Protein AF-A0AAE8QTD8-F1 (afdb_monomer_lite)

Sequence (156 aa):
IFQGQTVPQIVKTLLGEHQVNLEDKLTGSYRVWDYCVQYQESSLDFISRLMELEGIAYYFSHETDKHTLVLTDAATQHQPFSGYEVIPYHQTPSGGSTDEEGISQWALEDSVTPGIYSLDDYDFRKPNAWLFQAQQNPASPKPGSIDVYDWPGRFV

Foldseek 3Di:
DDAQAFLVVLLCVLCVVVVAAEAEPEDDDTDTHRDDDDDPDDNVVRSVVSCVLRQKDWDWDDDPVHIYIYIYNDPVPDDDDPPVPDFDEDDDPPPDDDPDGHHDDDDDDDDADAQKEKEAEADPVCRPDGRIDMDGDPPHPDHPPGYHYDPPPPDD

pLDDT: mean 91.58, std 8.27, range [58.28, 98.5]

Radius of gyration: 21.53 Å; chains: 1; bounding box: 49×36×65 Å

Organism: NCBI:txid2529382

Secondary structure (DSSP, 8-state):
-B-SEEHHHHHHHHHHHTT-EEEE---S--PEES-B---SS-HHHHHHHHHHHTT-EEEEEEETTEEEEEEES-GGG--PPTT-SS--B---GGG---SS-SB-----------SEEEE----TTSTT----EEEE-TT-SSTTSSEEEES-----

Structure (mmCIF, N/CA/C/O backbone):
data_AF-A0AAE8QTD8-F1
#
_entry.id   AF-A0AAE8QTD8-F1
#
loop_
_atom_site.group_PDB
_atom_site.id
_atom_site.type_symbol
_atom_site.label_atom_id
_atom_site.label_alt_id
_atom_site.label_comp_id
_atom_site.label_asym_id
_atom_site.label_entity_id
_atom_site.label_seq_id
_atom_site.pdbx_PDB_ins_code
_atom_site.Cartn_x
_atom_site.Cartn_y
_atom_site.Cartn_z
_atom_site.occupancy
_atom_site.B_iso_or_equiv
_atom_site.auth_seq_id
_atom_site.auth_comp_id
_atom_site.auth_asym_id
_atom_site.auth_atom_id
_atom_site.pdbx_PDB_model_num
ATOM 1 N N . ILE A 1 1 ? 0.396 -15.684 -15.296 1.00 94.69 1 ILE A N 1
ATOM 2 C CA . ILE A 1 1 ? 1.283 -14.663 -15.914 1.00 94.69 1 ILE A CA 1
ATOM 3 C C . ILE A 1 1 ? 0.378 -13.594 -16.503 1.00 94.69 1 ILE A C 1
ATOM 5 O O . ILE A 1 1 ? -0.603 -13.961 -17.137 1.00 94.69 1 ILE A O 1
ATOM 9 N N . PHE A 1 2 ? 0.696 -12.321 -16.283 1.00 97.81 2 PHE A N 1
ATOM 10 C CA . PHE A 1 2 ? -0.038 -11.153 -16.768 1.00 97.81 2 PHE A CA 1
ATOM 11 C C . PHE A 1 2 ? 0.869 -10.329 -17.689 1.00 97.81 2 PHE A C 1
ATOM 13 O O . PHE A 1 2 ? 2.066 -10.201 -17.432 1.00 97.81 2 PHE A O 1
ATOM 20 N N . GLN A 1 3 ? 0.313 -9.799 -18.777 1.00 97.69 3 GLN A N 1
ATOM 21 C CA . GLN A 1 3 ? 1.046 -9.024 -19.782 1.00 97.69 3 GLN A CA 1
ATOM 22 C C . GLN A 1 3 ? 0.179 -7.876 -20.283 1.00 97.69 3 GLN A C 1
ATOM 24 O O . GLN A 1 3 ? -1.029 -8.062 -20.451 1.00 97.69 3 GLN A O 1
ATOM 29 N N . GLY A 1 4 ? 0.791 -6.719 -20.538 1.00 97.69 4 GLY A N 1
ATOM 30 C CA . GLY A 1 4 ? 0.108 -5.549 -21.092 1.00 97.69 4 GLY A CA 1
ATOM 31 C C . GLY A 1 4 ? -1.016 -5.024 -20.198 1.00 97.69 4 GLY A C 1
ATOM 32 O O . GLY A 1 4 ? -2.018 -4.532 -20.712 1.00 97.69 4 GLY A O 1
ATOM 33 N N . GLN A 1 5 ? -0.876 -5.163 -18.876 1.00 98.12 5 GLN A N 1
ATOM 34 C CA . GLN A 1 5 ? -1.897 -4.778 -17.900 1.00 98.12 5 GLN A CA 1
ATOM 35 C C . GLN A 1 5 ? -1.327 -3.874 -16.811 1.00 98.12 5 GLN A C 1
ATOM 37 O O . GLN A 1 5 ? -0.164 -3.995 -16.433 1.00 98.12 5 GLN A O 1
ATOM 42 N N . THR A 1 6 ? -2.154 -2.979 -16.284 1.00 98.31 6 THR A N 1
ATOM 43 C CA . THR A 1 6 ? -1.837 -2.214 -15.076 1.00 98.31 6 THR A CA 1
ATOM 44 C C . THR A 1 6 ? -2.058 -3.069 -13.828 1.00 98.31 6 THR A C 1
ATOM 46 O O . THR A 1 6 ? -2.841 -4.023 -13.845 1.00 98.31 6 THR A O 1
ATOM 49 N N . VAL A 1 7 ? -1.415 -2.718 -12.712 1.00 98.00 7 VAL A N 1
ATOM 50 C CA . VAL A 1 7 ? -1.651 -3.410 -11.432 1.00 98.00 7 VAL A CA 1
ATOM 51 C C . VAL A 1 7 ? -3.132 -3.411 -11.034 1.00 98.00 7 VAL A C 1
ATOM 53 O O . VAL A 1 7 ? -3.634 -4.495 -10.737 1.00 98.00 7 VAL A O 1
ATOM 56 N N . PRO A 1 8 ? -3.890 -2.297 -11.115 1.00 98.31 8 PRO A N 1
ATOM 57 C CA . PRO A 1 8 ? -5.326 -2.336 -10.843 1.00 98.31 8 PRO A CA 1
ATOM 58 C C . PRO A 1 8 ? -6.104 -3.331 -11.711 1.00 98.31 8 PRO A C 1
ATOM 60 O O . PRO A 1 8 ? -7.042 -3.953 -11.221 1.00 98.31 8 PRO A O 1
ATOM 63 N N . GLN A 1 9 ? -5.735 -3.521 -12.984 1.00 98.44 9 GLN A N 1
ATOM 64 C CA . GLN A 1 9 ? -6.380 -4.521 -13.848 1.00 98.44 9 GLN A CA 1
ATOM 65 C C . GLN A 1 9 ? -6.101 -5.950 -13.366 1.00 98.44 9 GLN A C 1
ATOM 67 O O . GLN A 1 9 ? -7.027 -6.758 -13.278 1.00 98.44 9 GLN A O 1
ATOM 72 N N . ILE A 1 10 ? -4.850 -6.243 -12.999 1.00 98.44 10 ILE A N 1
ATOM 73 C CA . ILE A 1 10 ? -4.439 -7.548 -12.464 1.00 98.44 10 ILE A CA 1
ATOM 74 C C . ILE A 1 10 ? -5.178 -7.842 -11.150 1.00 98.44 10 ILE A C 1
ATOM 76 O O . ILE A 1 10 ? -5.791 -8.899 -11.006 1.00 98.44 10 ILE A O 1
ATOM 80 N N . VAL A 1 11 ? -5.174 -6.883 -10.218 1.0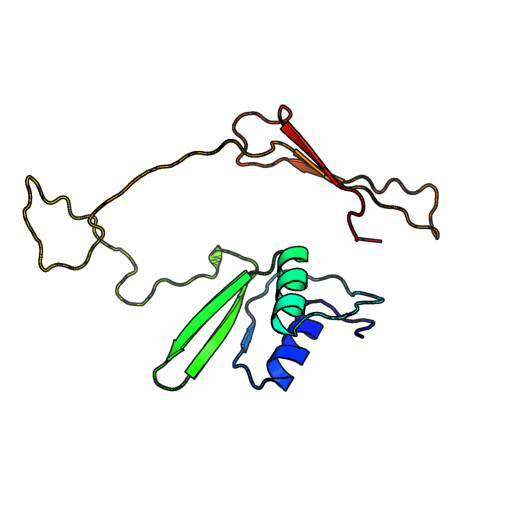0 98.38 11 VAL A N 1
ATOM 81 C CA . VAL A 1 11 ? -5.831 -7.001 -8.907 1.00 98.38 11 VAL A CA 1
ATOM 82 C C . VAL A 1 11 ? -7.334 -7.232 -9.071 1.00 98.38 11 VAL A C 1
ATOM 84 O O . VAL A 1 11 ? -7.872 -8.177 -8.500 1.00 98.38 11 VAL A O 1
ATOM 87 N N . LYS A 1 12 ? -8.012 -6.431 -9.904 1.00 98.31 12 LYS A N 1
ATOM 88 C CA . LYS A 1 12 ? -9.448 -6.591 -10.195 1.00 98.31 12 LYS A CA 1
ATOM 89 C C . LYS A 1 12 ? -9.781 -7.953 -10.790 1.00 98.31 12 LYS A C 1
ATOM 91 O O . LYS A 1 12 ? -10.802 -8.531 -10.432 1.00 98.31 12 LYS A O 1
ATOM 96 N N . THR A 1 13 ? -8.931 -8.457 -11.684 1.00 98.12 13 THR A N 1
ATOM 97 C CA . THR A 1 13 ? -9.121 -9.773 -12.307 1.00 98.12 13 THR A CA 1
ATOM 98 C C . THR A 1 13 ? -9.107 -10.868 -11.245 1.00 98.12 13 THR A C 1
ATOM 100 O O . THR A 1 13 ? -10.074 -11.615 -11.126 1.00 98.12 13 THR A O 1
ATOM 103 N N . LEU A 1 14 ? -8.068 -10.901 -10.407 1.00 98.06 14 LEU A N 1
ATOM 104 C CA . LEU A 1 14 ? -7.919 -11.921 -9.366 1.00 98.06 14 LEU A CA 1
ATOM 105 C C . LEU A 1 14 ? -8.999 -11.825 -8.283 1.00 98.06 14 LEU A C 1
ATOM 107 O O . LEU A 1 14 ? -9.564 -12.838 -7.878 1.00 98.06 14 LEU A O 1
ATOM 111 N N . LEU A 1 15 ? -9.339 -10.615 -7.833 1.00 97.94 15 LEU A N 1
ATOM 112 C CA . LEU A 1 15 ? -10.432 -10.420 -6.877 1.00 97.94 15 LEU A CA 1
ATOM 113 C C . LEU A 1 15 ? -11.783 -10.861 -7.463 1.00 97.94 15 LEU A C 1
ATOM 115 O O . LEU A 1 15 ? -12.578 -11.489 -6.764 1.00 97.94 15 LEU A O 1
ATOM 119 N N . GLY A 1 16 ? -12.019 -10.595 -8.751 1.00 97.81 16 GLY A N 1
ATOM 120 C CA . GLY A 1 16 ? -13.216 -11.031 -9.469 1.00 97.81 16 GLY A CA 1
ATOM 121 C C . GLY A 1 16 ? -13.324 -12.552 -9.607 1.00 97.81 16 GLY A C 1
ATOM 122 O O . GLY A 1 16 ? -14.398 -13.105 -9.379 1.00 97.81 16 GLY A O 1
ATOM 123 N N . GLU A 1 17 ? -12.221 -13.248 -9.902 1.00 97.19 17 GLU A N 1
ATOM 124 C CA . GLU A 1 17 ? -12.166 -14.721 -9.942 1.00 97.19 17 GLU A CA 1
ATOM 125 C C . GLU A 1 17 ? -12.558 -15.352 -8.596 1.00 97.19 17 GLU A C 1
ATOM 127 O O . GLU A 1 17 ? -13.226 -16.389 -8.548 1.00 97.19 17 GLU A O 1
ATOM 132 N N . HIS A 1 18 ? -12.204 -14.683 -7.498 1.00 96.19 18 HIS A N 1
ATOM 133 C CA . HIS A 1 18 ? -12.563 -15.075 -6.137 1.00 96.19 18 HIS A CA 1
ATOM 134 C C . HIS A 1 18 ? -13.905 -14.497 -5.649 1.00 96.19 18 HIS A C 1
ATOM 136 O O . HIS A 1 18 ? -14.256 -14.704 -4.489 1.00 96.19 18 HIS A O 1
ATOM 142 N N . GLN A 1 19 ? -14.671 -13.819 -6.514 1.00 96.75 19 GLN A N 1
ATOM 143 C CA . GLN A 1 19 ? -15.983 -13.227 -6.202 1.00 96.75 19 GLN A CA 1
ATOM 144 C C . GLN A 1 19 ? -15.944 -12.247 -5.015 1.00 96.75 19 GLN A C 1
ATOM 146 O O . GLN A 1 19 ? -16.892 -12.145 -4.235 1.00 96.75 19 GLN A O 1
ATOM 151 N N . VAL A 1 20 ? -14.841 -11.510 -4.872 1.00 97.50 20 VAL A N 1
ATOM 152 C CA . VAL A 1 20 ? -14.702 -10.472 -3.847 1.00 97.50 20 VAL A CA 1
ATOM 153 C C . VAL A 1 20 ? -15.458 -9.221 -4.289 1.00 97.50 20 VAL A C 1
ATOM 155 O O . VAL A 1 20 ? -15.245 -8.714 -5.392 1.00 97.50 20 VAL A O 1
ATOM 158 N N . ASN A 1 21 ? -16.325 -8.690 -3.421 1.00 97.94 21 ASN A N 1
ATOM 159 C CA . ASN A 1 21 ? -16.962 -7.398 -3.671 1.00 97.94 21 ASN A CA 1
ATOM 160 C C . ASN A 1 21 ? -15.904 -6.298 -3.626 1.00 97.94 21 ASN A C 1
ATOM 162 O O . ASN A 1 21 ? -15.169 -6.178 -2.644 1.00 97.94 21 ASN A O 1
ATOM 166 N N . LEU A 1 22 ? -15.862 -5.489 -4.677 1.00 97.88 22 LEU A N 1
ATOM 167 C CA . LEU A 1 22 ? -14.822 -4.496 -4.885 1.00 97.88 22 LEU A CA 1
ATOM 168 C C . LEU A 1 22 ? -15.430 -3.126 -5.165 1.00 97.88 22 LEU A C 1
ATOM 170 O O . LEU A 1 22 ? -16.324 -2.994 -6.001 1.00 97.88 22 LEU A O 1
ATOM 174 N N . GLU A 1 23 ? -14.877 -2.110 -4.520 1.00 97.00 23 GLU A N 1
ATOM 175 C CA . GLU A 1 23 ? -15.053 -0.710 -4.879 1.00 97.00 23 GLU A CA 1
ATOM 176 C C . GLU A 1 23 ? -13.689 -0.131 -5.266 1.00 97.00 23 GLU A C 1
ATOM 178 O O . GLU A 1 23 ? -12.695 -0.310 -4.562 1.00 97.00 23 GLU A O 1
ATOM 183 N N . ASP A 1 24 ? -13.636 0.548 -6.408 1.00 96.19 24 ASP A N 1
ATOM 184 C CA . ASP A 1 24 ? -12.425 1.196 -6.900 1.00 96.19 24 ASP A CA 1
ATOM 185 C C . ASP A 1 24 ? -12.541 2.710 -6.726 1.00 96.19 24 ASP A C 1
ATOM 187 O O . ASP A 1 24 ? -13.380 3.341 -7.373 1.00 96.19 24 ASP A O 1
ATOM 191 N N . LYS A 1 25 ? -11.696 3.279 -5.861 1.00 96.50 25 LYS A N 1
ATOM 192 C CA . LYS A 1 25 ? -11.568 4.727 -5.673 1.00 96.50 25 LYS A CA 1
ATOM 193 C C . LYS A 1 25 ? -10.195 5.262 -6.082 1.00 96.50 25 LYS A C 1
ATOM 195 O O . LYS A 1 25 ? -9.834 6.377 -5.721 1.00 96.50 25 LYS A O 1
ATOM 200 N N . LEU A 1 26 ? -9.422 4.499 -6.847 1.00 96.69 26 LEU A N 1
ATOM 201 C CA . LEU A 1 26 ? -8.120 4.950 -7.320 1.00 96.69 26 LEU A CA 1
ATOM 202 C C . LEU A 1 26 ? -8.268 6.187 -8.222 1.00 96.69 26 LEU A C 1
ATOM 204 O O . LEU A 1 26 ? -9.157 6.257 -9.075 1.00 96.69 26 LEU A O 1
ATOM 208 N N . THR A 1 27 ? -7.394 7.174 -8.030 1.00 95.00 27 THR A N 1
AT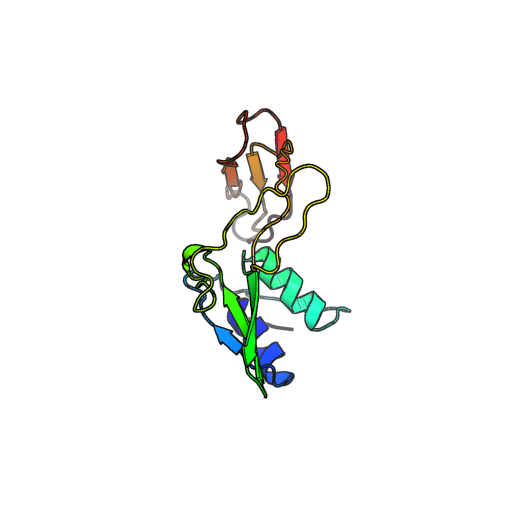OM 209 C CA . THR A 1 27 ? -7.406 8.454 -8.767 1.00 95.00 27 THR A CA 1
ATOM 210 C C . THR A 1 27 ? -6.162 8.685 -9.613 1.00 95.00 27 THR A C 1
ATOM 212 O O . THR A 1 27 ? -6.178 9.510 -10.530 1.00 95.00 27 THR A O 1
ATOM 215 N N . GLY A 1 28 ? -5.089 7.956 -9.328 1.00 92.50 28 GLY A N 1
ATOM 216 C CA . GLY A 1 28 ? -3.837 7.996 -10.052 1.00 92.50 28 GLY A CA 1
ATOM 217 C C . GLY A 1 28 ? -3.900 7.306 -11.412 1.00 92.50 28 GLY A C 1
ATOM 218 O O . GLY A 1 28 ? -4.821 6.564 -11.758 1.00 92.50 28 GLY A O 1
ATOM 219 N N . SER A 1 29 ? -2.863 7.557 -12.206 1.00 95.56 29 SER A N 1
ATOM 220 C CA . SER A 1 29 ? -2.581 6.799 -13.423 1.00 95.56 29 SER A CA 1
ATOM 221 C C . SER A 1 29 ? -1.516 5.754 -13.124 1.00 95.56 29 SER A C 1
ATOM 223 O O . SER A 1 29 ? -0.464 6.087 -12.587 1.00 95.56 29 SER A O 1
ATOM 225 N N . TYR A 1 30 ? -1.774 4.510 -13.516 1.00 96.75 30 TYR A N 1
ATOM 226 C CA . TYR A 1 30 ? -0.878 3.383 -13.268 1.00 96.75 30 TYR A CA 1
ATOM 227 C C . TYR A 1 30 ? -0.205 2.949 -14.555 1.00 96.75 30 TYR A C 1
ATOM 229 O O . TYR A 1 30 ? -0.840 2.878 -15.613 1.00 96.75 30 TYR A O 1
ATOM 237 N N . ARG A 1 31 ? 1.083 2.626 -14.462 1.00 95.19 31 ARG A N 1
ATOM 238 C CA . ARG A 1 31 ? 1.837 2.122 -15.607 1.00 95.19 31 ARG A CA 1
ATOM 239 C C . ARG A 1 31 ? 1.319 0.757 -16.052 1.00 95.19 31 ARG A C 1
ATOM 241 O O . ARG A 1 31 ? 0.815 -0.042 -15.260 1.00 95.19 31 ARG A O 1
ATOM 248 N N . VAL A 1 32 ? 1.484 0.486 -17.340 1.00 97.06 32 VAL A N 1
ATOM 249 C CA . VAL A 1 32 ? 1.243 -0.834 -17.917 1.00 97.06 32 VAL A CA 1
ATOM 250 C C . VAL A 1 32 ? 2.498 -1.677 -17.730 1.00 97.06 32 VAL A C 1
ATOM 252 O O . VAL A 1 32 ? 3.595 -1.240 -18.062 1.00 97.06 32 VAL A O 1
ATOM 255 N N . TRP A 1 33 ? 2.326 -2.886 -17.210 1.00 96.12 33 TRP A N 1
ATOM 256 C CA . TRP A 1 33 ? 3.395 -3.858 -17.056 1.00 96.12 33 TRP A CA 1
ATOM 257 C C . TRP A 1 33 ? 3.464 -4.759 -18.288 1.00 96.12 33 TRP A C 1
ATOM 259 O O . TRP A 1 33 ? 2.524 -5.505 -18.577 1.00 96.12 33 TRP A O 1
ATOM 269 N N . ASP A 1 34 ? 4.599 -4.730 -18.988 1.00 95.00 34 ASP A N 1
ATOM 270 C CA . ASP A 1 34 ? 4.858 -5.608 -20.137 1.00 95.00 34 ASP A CA 1
ATOM 271 C C . ASP A 1 34 ? 4.832 -7.089 -19.731 1.00 95.00 34 ASP A C 1
ATOM 273 O O . ASP A 1 34 ? 4.325 -7.945 -20.463 1.00 95.00 34 ASP A O 1
ATOM 277 N N . TYR A 1 35 ? 5.355 -7.393 -18.539 1.00 95.94 35 TYR A N 1
ATOM 278 C CA . TYR A 1 35 ? 5.447 -8.749 -18.015 1.00 95.94 35 TYR A CA 1
ATOM 279 C C . TYR A 1 35 ? 5.377 -8.766 -16.484 1.00 95.94 35 TYR A C 1
ATOM 281 O O . TYR A 1 35 ? 6.237 -8.206 -15.808 1.00 95.94 35 TYR A O 1
ATOM 289 N N . CYS A 1 36 ? 4.366 -9.433 -15.925 1.00 97.25 36 CYS A N 1
ATOM 290 C CA . CYS A 1 36 ? 4.184 -9.588 -14.485 1.00 97.25 36 CYS A CA 1
ATOM 291 C C . CYS A 1 36 ? 3.817 -11.039 -14.139 1.00 97.25 36 CYS A C 1
ATOM 293 O O . CYS A 1 36 ? 2.907 -11.640 -14.717 1.00 97.25 36 CYS A O 1
ATOM 295 N N . VAL A 1 37 ? 4.549 -11.639 -13.203 1.00 97.56 37 VAL A N 1
ATOM 296 C CA . VAL A 1 37 ? 4.431 -13.065 -12.873 1.00 97.56 37 VAL A CA 1
ATOM 297 C C . VAL A 1 37 ? 3.971 -13.222 -11.433 1.00 97.56 37 VAL A C 1
ATOM 299 O O . VAL A 1 37 ? 4.596 -12.666 -10.538 1.00 97.56 37 VAL A O 1
ATOM 302 N N . GLN A 1 38 ? 2.926 -14.024 -11.230 1.00 97.81 38 GLN A N 1
ATOM 303 C CA . GLN A 1 38 ? 2.625 -14.667 -9.955 1.00 97.81 38 GLN A CA 1
ATOM 304 C C . GLN A 1 38 ? 3.374 -16.002 -9.925 1.00 97.81 38 GLN A C 1
ATOM 306 O O . GLN A 1 38 ? 3.123 -16.855 -10.784 1.00 97.81 38 GLN A O 1
ATOM 311 N N . TYR A 1 39 ? 4.315 -16.180 -8.998 1.00 97.75 39 TYR A N 1
ATOM 312 C CA . TYR A 1 39 ? 5.162 -17.375 -8.955 1.00 97.75 39 TYR A CA 1
ATOM 313 C C . TYR A 1 39 ? 5.336 -17.898 -7.532 1.00 97.75 39 TYR A C 1
ATOM 315 O O . TYR A 1 39 ? 5.946 -17.234 -6.704 1.00 97.75 39 TYR A O 1
ATOM 323 N N . GLN A 1 40 ? 4.847 -19.118 -7.281 1.00 97.69 40 GLN A N 1
ATOM 324 C CA . GLN A 1 40 ? 4.941 -19.800 -5.979 1.00 97.69 40 GLN A CA 1
ATOM 325 C C . GLN A 1 40 ? 4.483 -18.944 -4.783 1.00 97.69 40 GLN A C 1
ATOM 327 O O . GLN A 1 40 ? 5.031 -19.032 -3.690 1.00 97.69 40 GLN A O 1
ATOM 332 N N . GLU A 1 41 ? 3.455 -18.132 -4.994 1.00 98.31 41 GLU A N 1
ATOM 333 C CA . GLU A 1 41 ? 2.878 -17.235 -3.996 1.00 98.31 41 GLU A CA 1
ATOM 334 C C . GLU A 1 41 ? 1.348 -17.303 -4.078 1.00 98.31 41 GLU A C 1
ATOM 336 O O . GLU A 1 41 ? 0.783 -17.612 -5.139 1.00 98.31 41 GLU A O 1
ATOM 341 N N . SER A 1 42 ? 0.666 -17.048 -2.960 1.00 98.12 42 SER A N 1
ATOM 342 C CA . SER A 1 42 ? -0.797 -17.037 -2.934 1.00 98.12 42 SER A CA 1
ATOM 343 C C . SER A 1 42 ? -1.355 -15.847 -3.725 1.00 98.12 42 SER A C 1
ATOM 345 O O . SER A 1 42 ? -0.652 -14.865 -3.972 1.00 98.12 42 SER A O 1
ATOM 347 N N . SER A 1 43 ? -2.632 -15.903 -4.120 1.00 97.31 43 SER A N 1
ATOM 348 C CA . SER A 1 43 ? -3.283 -14.758 -4.776 1.00 97.31 43 SER A CA 1
ATOM 349 C C . SER A 1 43 ? -3.252 -13.510 -3.893 1.00 97.31 43 SER A C 1
ATOM 351 O O . SER A 1 43 ? -3.074 -12.415 -4.417 1.00 97.31 43 SER A O 1
ATOM 353 N N . LEU A 1 44 ? -3.386 -13.672 -2.569 1.00 97.31 44 LEU A N 1
ATOM 354 C CA . LEU A 1 44 ? -3.335 -12.563 -1.618 1.00 97.31 44 LEU A CA 1
ATOM 355 C C . LEU A 1 44 ? -1.940 -11.934 -1.566 1.00 97.31 44 LEU A C 1
ATOM 357 O O . LEU A 1 44 ? -1.831 -10.717 -1.689 1.00 97.31 44 LEU A O 1
ATOM 361 N N . ASP A 1 45 ? -0.885 -12.741 -1.429 1.00 98.50 45 ASP A N 1
ATOM 362 C CA . ASP A 1 45 ? 0.494 -12.231 -1.393 1.00 98.50 45 ASP A CA 1
ATOM 363 C C . ASP A 1 45 ? 0.830 -11.485 -2.688 1.00 98.50 45 ASP A C 1
ATOM 365 O O . ASP A 1 45 ? 1.378 -10.382 -2.659 1.00 98.50 45 ASP A O 1
ATOM 369 N N . PHE A 1 46 ? 0.411 -12.049 -3.826 1.00 98.50 46 PHE A N 1
ATOM 370 C CA . PHE A 1 46 ? 0.644 -11.469 -5.140 1.00 98.50 46 PHE A CA 1
ATOM 371 C C . PHE A 1 46 ? -0.035 -10.109 -5.317 1.00 98.50 46 PHE A C 1
ATOM 373 O O . PHE A 1 46 ? 0.622 -9.149 -5.720 1.00 98.50 46 PHE A O 1
ATOM 380 N N . ILE A 1 47 ? -1.333 -9.990 -5.005 1.00 98.00 47 ILE A N 1
ATOM 381 C CA . ILE A 1 47 ? -2.013 -8.692 -5.116 1.00 98.00 47 ILE A CA 1
ATOM 382 C C . ILE A 1 47 ? -1.473 -7.694 -4.091 1.00 98.00 47 ILE A C 1
ATOM 384 O O . ILE A 1 47 ? -1.340 -6.521 -4.423 1.00 98.00 47 ILE A O 1
ATOM 388 N N . SER A 1 48 ? -1.105 -8.149 -2.887 1.00 98.19 48 SER A N 1
ATOM 389 C CA . SER A 1 48 ? -0.609 -7.276 -1.817 1.00 98.19 48 SER A CA 1
ATOM 390 C C . SER A 1 48 ? 0.718 -6.638 -2.209 1.00 98.19 48 SER A C 1
ATOM 392 O O . SER A 1 48 ? 0.806 -5.414 -2.249 1.00 98.19 48 SER A O 1
ATOM 394 N N . ARG A 1 49 ? 1.705 -7.427 -2.654 1.00 97.75 49 ARG A N 1
ATOM 395 C CA . ARG A 1 49 ? 3.001 -6.872 -3.078 1.00 97.75 49 ARG A CA 1
ATOM 396 C C . ARG A 1 49 ? 2.906 -5.955 -4.300 1.00 97.75 49 ARG A C 1
ATOM 398 O O . ARG A 1 49 ? 3.749 -5.082 -4.482 1.00 97.75 49 ARG A O 1
ATOM 405 N N . LEU A 1 50 ? 1.932 -6.180 -5.190 1.00 97.94 50 LEU A N 1
ATOM 406 C CA . LEU A 1 50 ? 1.716 -5.306 -6.346 1.00 97.94 50 LEU A CA 1
ATOM 407 C C . LEU A 1 50 ? 1.087 -3.979 -5.924 1.00 97.94 50 LEU A C 1
ATOM 409 O O . LEU A 1 50 ? 1.495 -2.934 -6.422 1.00 97.94 50 LEU A O 1
ATOM 413 N N . MET A 1 51 ? 0.121 -4.024 -5.005 1.00 97.81 51 MET A N 1
ATOM 414 C CA . MET A 1 51 ? -0.485 -2.826 -4.431 1.00 97.81 51 MET A CA 1
ATOM 415 C C . MET A 1 51 ? 0.546 -2.004 -3.652 1.00 97.81 51 MET A C 1
ATOM 417 O O . MET A 1 51 ? 0.660 -0.808 -3.898 1.00 97.81 51 MET A O 1
ATOM 421 N N . GLU A 1 52 ? 1.366 -2.645 -2.815 1.00 96.75 52 GLU A N 1
ATOM 422 C CA . GLU A 1 52 ? 2.480 -2.004 -2.099 1.00 96.75 52 GLU A CA 1
ATOM 423 C C . GLU A 1 52 ? 3.440 -1.282 -3.054 1.00 96.75 52 GLU A C 1
ATOM 425 O O . GLU A 1 52 ? 3.837 -0.147 -2.799 1.00 96.75 52 GLU A O 1
ATOM 430 N N . LEU A 1 53 ? 3.777 -1.914 -4.184 1.00 94.94 53 LEU A N 1
ATOM 431 C CA . LEU A 1 53 ? 4.701 -1.353 -5.168 1.00 94.94 53 LEU A CA 1
ATOM 432 C C . LEU A 1 53 ? 4.145 -0.120 -5.897 1.00 94.94 53 LEU A C 1
ATOM 434 O O . LEU A 1 53 ? 4.908 0.772 -6.255 1.00 94.94 53 LEU A O 1
ATOM 438 N N . GLU A 1 54 ? 2.837 -0.072 -6.137 1.00 95.38 54 GLU A N 1
ATOM 439 C CA . GLU A 1 54 ? 2.177 1.029 -6.854 1.00 95.38 54 GLU A CA 1
ATOM 440 C C . GLU A 1 54 ? 1.511 2.040 -5.900 1.00 95.38 54 GLU A C 1
ATOM 442 O O . GLU A 1 54 ? 0.762 2.908 -6.346 1.00 95.38 54 GLU A O 1
ATOM 447 N N . GLY A 1 55 ? 1.763 1.938 -4.589 1.00 95.00 55 GLY A N 1
ATOM 448 C CA . GLY A 1 55 ? 1.212 2.857 -3.589 1.00 95.00 55 GLY A CA 1
ATOM 449 C C . GLY A 1 55 ? -0.306 2.749 -3.413 1.00 95.00 55 GLY A C 1
ATOM 450 O O . GLY A 1 55 ? -0.964 3.737 -3.097 1.00 95.00 55 GLY A O 1
ATOM 451 N N . ILE A 1 56 ? -0.871 1.562 -3.636 1.00 97.44 56 ILE A N 1
ATOM 452 C CA . ILE A 1 56 ? -2.292 1.270 -3.438 1.00 97.44 56 ILE A CA 1
ATOM 453 C C . ILE A 1 56 ? -2.485 0.685 -2.038 1.00 97.44 56 ILE A C 1
ATOM 455 O O . ILE A 1 56 ? -1.844 -0.295 -1.662 1.00 97.44 56 ILE A O 1
ATOM 459 N N . ALA A 1 57 ? -3.422 1.250 -1.287 1.00 96.38 57 ALA A N 1
ATOM 460 C CA . ALA A 1 57 ? -3.919 0.693 -0.039 1.00 96.38 57 ALA A CA 1
ATOM 461 C C . ALA A 1 57 ? -5.359 0.191 -0.214 1.00 96.38 57 ALA A C 1
ATOM 463 O O . ALA A 1 57 ? -6.031 0.473 -1.211 1.00 96.38 57 ALA A O 1
ATOM 464 N N . TYR A 1 58 ? -5.856 -0.545 0.778 1.00 96.44 58 TYR A N 1
ATOM 465 C CA . TYR A 1 58 ? -7.263 -0.913 0.835 1.00 96.44 58 TYR A CA 1
ATOM 466 C C . TYR A 1 58 ? -7.802 -0.918 2.261 1.00 96.44 58 TYR A C 1
ATOM 468 O O . TYR A 1 58 ? -7.061 -1.047 3.234 1.00 96.44 58 TYR A O 1
ATOM 476 N N . TYR A 1 59 ? -9.119 -0.792 2.369 1.00 95.81 59 TYR A N 1
ATOM 477 C CA . TYR A 1 59 ? -9.869 -0.986 3.606 1.00 95.81 59 TYR A CA 1
ATOM 478 C C . TYR A 1 59 ? -11.169 -1.740 3.311 1.00 95.81 59 TYR A C 1
ATOM 480 O O . TYR A 1 59 ? -11.543 -1.912 2.150 1.00 95.81 59 TYR A O 1
ATOM 488 N N . PHE A 1 60 ? -11.861 -2.203 4.351 1.00 96.19 60 PHE A N 1
ATOM 489 C CA . PHE A 1 60 ? -13.149 -2.878 4.200 1.00 96.19 60 PHE A CA 1
ATOM 490 C C . PHE A 1 60 ? -14.303 -1.971 4.617 1.00 96.19 60 PHE A C 1
ATOM 492 O O . PHE A 1 60 ? -14.267 -1.338 5.670 1.00 96.19 60 PHE A O 1
ATOM 499 N N . SER A 1 61 ? -15.342 -1.941 3.787 1.00 95.38 61 SER A N 1
ATOM 500 C CA . SER A 1 61 ? -16.648 -1.393 4.139 1.00 95.38 61 SER A CA 1
ATOM 501 C C . SER A 1 61 ? -17.595 -2.543 4.465 1.00 95.38 61 SER A C 1
ATOM 503 O O . SER A 1 61 ? -17.707 -3.499 3.691 1.00 95.38 61 SER A O 1
ATOM 505 N N . HIS A 1 62 ? -18.255 -2.464 5.618 1.00 95.94 62 HIS A N 1
ATOM 506 C CA . HIS A 1 62 ? -19.115 -3.526 6.126 1.00 95.94 62 HIS A CA 1
ATOM 507 C C . HIS A 1 62 ? -20.584 -3.105 6.078 1.00 95.94 62 HIS A C 1
ATOM 509 O O . HIS A 1 62 ? -20.979 -2.090 6.642 1.00 95.94 62 HIS A O 1
ATOM 515 N N . GLU A 1 63 ? -21.395 -3.940 5.442 1.00 94.88 63 GLU A N 1
ATOM 516 C CA . GLU A 1 63 ? -22.854 -3.925 5.478 1.00 94.88 63 GLU A CA 1
ATOM 517 C C . GLU A 1 63 ? -23.334 -5.255 6.088 1.00 94.88 63 GLU A C 1
ATOM 519 O O . GLU A 1 63 ? -22.556 -6.208 6.192 1.00 94.88 63 GLU A O 1
ATOM 524 N N . THR A 1 64 ? -24.608 -5.342 6.488 1.00 95.31 64 THR A N 1
ATOM 525 C CA . THR A 1 64 ? -25.169 -6.514 7.193 1.00 95.31 64 THR A CA 1
ATOM 526 C C . THR A 1 64 ? -24.862 -7.847 6.506 1.00 95.31 64 THR A C 1
ATOM 528 O O . THR A 1 64 ? -24.464 -8.791 7.179 1.00 95.31 64 THR A O 1
ATOM 531 N N . ASP A 1 65 ? -24.973 -7.899 5.177 1.00 94.94 65 ASP A N 1
ATOM 532 C CA . ASP A 1 65 ? -24.824 -9.134 4.395 1.00 94.94 65 ASP A CA 1
ATOM 533 C C . ASP A 1 65 ? -23.688 -9.058 3.361 1.00 94.94 65 ASP A C 1
ATOM 535 O O . ASP A 1 65 ? -23.623 -9.858 2.426 1.00 94.94 65 ASP A O 1
ATOM 539 N N . LYS A 1 66 ? -22.807 -8.056 3.470 1.00 95.12 66 LYS A N 1
ATOM 540 C CA . LYS A 1 66 ? -21.792 -7.785 2.447 1.00 95.12 66 LYS A CA 1
ATOM 541 C C . LYS A 1 66 ? -20.573 -7.093 3.043 1.00 95.12 66 LYS A C 1
ATOM 543 O O . LYS A 1 66 ? -20.684 -6.142 3.812 1.00 95.12 66 LYS A O 1
ATOM 548 N N . HIS A 1 67 ? -19.394 -7.535 2.631 1.00 96.81 67 HIS A N 1
ATOM 549 C CA . HIS A 1 67 ? -18.136 -6.852 2.917 1.00 96.81 67 HIS A CA 1
ATOM 550 C C . HIS A 1 67 ? -17.483 -6.492 1.593 1.00 96.81 67 HIS A C 1
ATOM 552 O O . HIS A 1 67 ? -17.337 -7.356 0.725 1.00 96.81 67 HIS A O 1
ATOM 558 N N . THR A 1 68 ? -17.137 -5.220 1.441 1.00 97.81 68 THR A N 1
ATOM 559 C CA . THR A 1 68 ? -16.578 -4.663 0.211 1.00 97.81 68 THR A CA 1
ATOM 560 C C . THR A 1 68 ? -15.145 -4.242 0.473 1.00 97.81 68 THR A C 1
ATOM 562 O O . THR A 1 68 ? -14.897 -3.438 1.371 1.00 97.81 68 THR A O 1
ATOM 565 N N . LEU A 1 69 ? -14.206 -4.778 -0.303 1.00 97.81 69 LEU A N 1
ATOM 566 C CA . LEU A 1 69 ? -12.833 -4.291 -0.335 1.00 97.81 69 LEU A CA 1
ATOM 567 C C . LEU A 1 69 ? -12.812 -2.996 -1.148 1.00 97.81 69 LEU A C 1
ATOM 569 O O . LEU A 1 69 ? -13.272 -2.977 -2.288 1.00 97.81 69 LEU A O 1
ATOM 573 N N . VAL A 1 70 ? -12.294 -1.920 -0.568 1.00 97.06 70 VAL A N 1
ATOM 574 C CA . VAL A 1 70 ? -12.209 -0.606 -1.210 1.00 97.06 70 VAL A CA 1
ATOM 575 C C . VAL A 1 70 ? -10.748 -0.291 -1.500 1.00 97.06 70 VAL A C 1
ATOM 577 O O . VAL A 1 70 ? -9.964 -0.150 -0.563 1.00 97.06 70 VAL A O 1
ATOM 580 N N . LEU A 1 71 ? -10.383 -0.176 -2.778 1.00 97.50 71 LEU A N 1
ATOM 581 C CA . LEU A 1 71 ? -9.046 0.253 -3.207 1.00 97.50 71 LEU A CA 1
ATOM 582 C C . LEU A 1 71 ? -8.933 1.781 -3.145 1.00 97.50 71 LEU A C 1
ATOM 584 O O . LEU A 1 71 ? -9.842 2.478 -3.598 1.00 97.50 71 LEU A O 1
ATOM 588 N N . THR A 1 72 ? -7.819 2.296 -2.621 1.00 96.94 72 THR A N 1
ATOM 589 C CA . THR A 1 72 ? -7.543 3.738 -2.513 1.00 96.94 72 THR A CA 1
ATOM 590 C C . THR A 1 72 ? -6.052 4.055 -2.657 1.00 96.94 72 THR A C 1
ATOM 592 O O . THR A 1 72 ? -5.193 3.277 -2.247 1.00 96.94 72 THR A O 1
ATOM 595 N N . ASP A 1 73 ? -5.753 5.220 -3.225 1.00 96.06 73 ASP A N 1
ATOM 596 C CA . ASP A 1 73 ? -4.415 5.811 -3.349 1.00 96.06 73 ASP A CA 1
ATOM 597 C C . ASP A 1 73 ? -4.324 7.211 -2.715 1.00 96.06 73 ASP A C 1
ATOM 599 O O . ASP A 1 73 ? -3.279 7.861 -2.758 1.00 96.06 73 ASP A O 1
ATOM 603 N N . ALA A 1 74 ? -5.416 7.688 -2.110 1.00 91.25 74 ALA A N 1
ATOM 604 C CA . ALA A 1 74 ? -5.517 9.041 -1.588 1.00 91.25 74 ALA A CA 1
ATOM 605 C C . ALA A 1 74 ? -6.252 9.071 -0.244 1.00 91.25 74 ALA A C 1
ATOM 607 O O . ALA A 1 74 ? -7.448 8.788 -0.145 1.00 91.25 74 ALA A O 1
ATOM 608 N N . ALA A 1 75 ? -5.544 9.526 0.795 1.00 79.69 75 ALA A N 1
ATOM 609 C CA . ALA A 1 75 ? -6.088 9.641 2.150 1.00 79.69 75 ALA A CA 1
ATOM 610 C C . ALA A 1 75 ? -7.306 10.583 2.243 1.00 79.69 75 ALA A C 1
ATOM 612 O O . ALA A 1 75 ? -8.154 10.436 3.118 1.00 79.69 75 ALA A O 1
ATOM 613 N N . THR A 1 76 ? -7.433 11.542 1.323 1.00 82.38 76 THR A N 1
ATOM 614 C CA . THR A 1 76 ? -8.548 12.502 1.286 1.00 82.38 76 THR A CA 1
ATOM 615 C C . THR A 1 76 ? -9.898 11.873 0.942 1.00 82.38 76 THR A C 1
ATOM 617 O O . THR A 1 76 ? -10.925 12.537 1.063 1.00 82.38 76 THR A O 1
ATOM 620 N N . GLN A 1 77 ? -9.926 10.611 0.513 1.00 81.31 77 GLN A N 1
ATOM 621 C CA . GLN A 1 77 ? -11.156 9.932 0.113 1.00 81.31 77 GLN A CA 1
ATOM 622 C C . GLN A 1 77 ? -11.856 9.188 1.253 1.00 81.31 77 GLN A C 1
ATOM 624 O O . GLN A 1 77 ? -13.014 8.783 1.095 1.00 81.31 77 GLN A O 1
ATOM 629 N N . HIS A 1 78 ? -11.181 8.993 2.388 1.00 89.56 78 HIS A N 1
ATOM 630 C CA . HIS A 1 78 ? -11.783 8.345 3.547 1.00 89.56 78 HIS A CA 1
ATOM 631 C C . HIS A 1 78 ? -12.926 9.204 4.094 1.00 89.56 78 HIS A C 1
ATOM 633 O O . HIS A 1 78 ? -12.796 10.419 4.233 1.00 89.56 78 HIS A O 1
ATOM 639 N N . GLN A 1 79 ? -14.055 8.56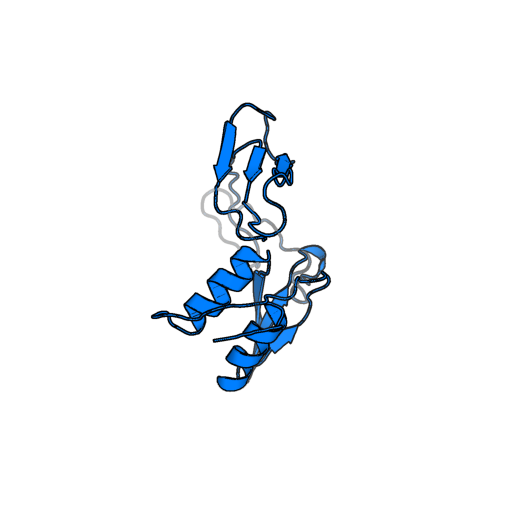1 4.385 1.00 89.38 79 GLN A N 1
ATOM 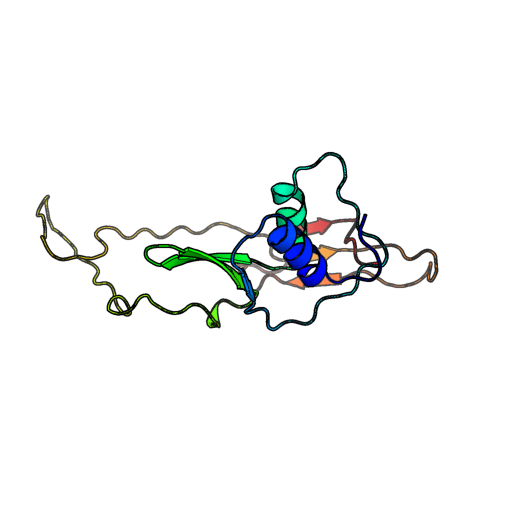640 C CA . GLN A 1 79 ? -15.220 9.217 4.970 1.00 89.38 79 GLN A CA 1
ATOM 641 C C . GLN A 1 79 ? -15.353 8.797 6.432 1.00 89.38 79 GLN A C 1
ATOM 643 O O . GLN A 1 79 ? -15.139 7.617 6.732 1.00 89.38 79 GLN A O 1
ATOM 648 N N . PRO A 1 80 ? -15.708 9.725 7.336 1.00 92.12 80 PRO A N 1
ATOM 649 C CA . PRO A 1 80 ? -16.045 9.352 8.697 1.00 92.12 80 PRO A CA 1
ATOM 650 C C . PRO A 1 80 ? -17.264 8.429 8.694 1.00 92.12 80 PRO A C 1
ATOM 652 O O . PRO A 1 80 ? -18.139 8.513 7.826 1.00 92.12 80 PRO A O 1
ATOM 655 N N . PHE A 1 81 ? -17.328 7.547 9.684 1.00 91.38 81 PHE A N 1
ATOM 656 C CA . PHE A 1 81 ? -18.547 6.800 9.941 1.00 91.38 81 PHE A CA 1
ATOM 657 C C . PHE A 1 81 ? -19.615 7.766 10.475 1.00 91.38 81 PHE A C 1
ATOM 659 O O . PHE A 1 81 ? -19.318 8.616 11.313 1.00 91.38 81 PHE A O 1
ATOM 666 N N . SER A 1 82 ? -20.845 7.656 9.965 1.00 93.50 82 SER A N 1
ATOM 667 C CA . SER A 1 82 ? -21.927 8.594 10.288 1.00 93.50 82 SER A CA 1
ATOM 668 C C . SER A 1 82 ? -22.176 8.651 11.796 1.00 93.50 82 SER A C 1
ATOM 670 O O . SER A 1 82 ? -22.393 7.616 12.425 1.00 93.50 82 SER A O 1
ATOM 672 N N . GLY A 1 83 ? -22.196 9.859 12.361 1.00 94.62 83 GLY A N 1
ATOM 673 C CA . GLY A 1 83 ? -22.346 10.088 13.804 1.00 94.62 83 GLY A CA 1
ATOM 674 C C . GLY A 1 83 ? -21.038 10.022 14.600 1.00 94.62 83 GLY A C 1
ATOM 675 O O . GLY A 1 83 ? -21.053 10.284 15.799 1.00 94.62 83 GLY A O 1
ATOM 676 N N . TYR A 1 84 ? -19.919 9.703 13.946 1.00 94.94 84 TYR A N 1
ATOM 677 C CA . TYR A 1 84 ? -18.574 9.655 14.527 1.00 94.94 84 TYR A CA 1
ATOM 678 C C . TYR A 1 84 ? -17.614 10.594 13.785 1.00 94.94 84 TYR A C 1
ATOM 680 O O . TYR A 1 84 ? -16.411 10.350 13.700 1.00 94.94 84 TYR A O 1
ATOM 688 N N . GLU A 1 85 ? -18.132 11.697 13.244 1.00 95.19 85 GLU A N 1
ATOM 689 C CA . GLU A 1 85 ? -17.322 12.749 12.625 1.00 95.19 85 GLU A CA 1
ATOM 690 C C . GLU A 1 85 ? -16.399 13.423 13.653 1.00 95.19 85 GLU A C 1
ATOM 692 O O . GLU A 1 85 ? -15.315 13.894 13.308 1.00 95.19 85 GLU A O 1
ATOM 697 N N . VAL A 1 86 ? -16.823 13.449 14.922 1.00 95.31 86 VAL A N 1
ATOM 698 C CA . VAL A 1 86 ? -16.049 13.933 16.067 1.00 95.31 86 VAL A CA 1
ATOM 699 C C . VAL A 1 86 ? -16.202 12.939 17.214 1.00 95.31 86 VAL A C 1
ATOM 701 O O . VAL A 1 86 ? -17.311 12.698 17.679 1.00 95.31 86 VAL A O 1
ATOM 704 N N . ILE A 1 87 ? -15.083 12.401 17.699 1.00 94.94 87 ILE A N 1
ATOM 705 C CA . ILE A 1 87 ? -15.051 11.497 18.855 1.00 94.94 87 ILE A CA 1
ATOM 706 C C . ILE A 1 87 ? -14.470 12.266 20.051 1.00 94.94 87 ILE A C 1
ATOM 708 O O . ILE A 1 87 ? -13.355 12.789 19.940 1.00 94.94 87 ILE A O 1
ATOM 712 N N . PRO A 1 88 ? -15.186 12.375 21.186 1.00 93.56 88 PRO A N 1
ATOM 713 C CA . PRO A 1 88 ? -14.693 13.108 22.347 1.00 93.56 88 PRO A CA 1
ATOM 714 C C . PRO A 1 88 ? -13.520 12.380 23.011 1.00 93.56 88 PRO A C 1
ATOM 716 O O . PRO A 1 88 ? -13.455 11.151 23.032 1.00 93.56 88 PRO A O 1
ATOM 719 N N . TYR A 1 89 ? -12.599 13.151 23.589 1.00 92.00 89 TYR A N 1
ATOM 720 C CA . TYR A 1 89 ? -11.572 12.632 24.488 1.00 92.00 89 TYR A CA 1
ATOM 721 C C . TYR A 1 89 ? -12.021 12.817 25.938 1.00 92.00 89 TYR A C 1
ATOM 723 O O . TYR A 1 89 ? -12.181 13.949 26.399 1.00 92.00 89 TYR A O 1
ATOM 731 N N . HIS A 1 90 ? -12.194 11.713 26.658 1.00 90.44 90 HIS A N 1
ATOM 732 C CA . HIS A 1 90 ? -12.651 11.700 28.043 1.00 90.44 90 HIS A CA 1
ATOM 733 C C . HIS A 1 90 ? -11.472 11.481 28.983 1.00 90.44 90 HIS A C 1
ATOM 735 O O . HIS A 1 90 ? -10.896 10.397 29.045 1.00 90.44 90 HIS A O 1
ATOM 741 N N . GLN A 1 91 ? -11.129 12.503 29.766 1.00 82.38 91 GLN A N 1
ATOM 742 C CA . GLN A 1 91 ? -10.203 12.334 30.882 1.00 82.38 91 GLN A CA 1
ATOM 743 C C . GLN A 1 91 ? -10.985 11.902 32.120 1.00 82.38 91 GLN A C 1
ATOM 745 O O . GLN A 1 91 ? -11.739 12.694 32.681 1.00 82.38 91 GLN A O 1
ATOM 750 N N . THR A 1 92 ? -10.779 10.670 32.580 1.00 76.00 92 THR A N 1
ATOM 751 C CA . THR A 1 92 ? -11.310 10.191 33.863 1.00 76.00 92 THR A CA 1
ATOM 752 C C . THR A 1 92 ? -10.225 10.284 34.941 1.00 76.00 92 THR A C 1
ATOM 754 O O . THR A 1 92 ? -9.282 9.486 34.928 1.00 76.00 92 THR A O 1
ATOM 757 N N . PRO A 1 93 ? -10.306 11.230 35.897 1.00 69.31 93 PRO A N 1
ATOM 758 C CA . PRO A 1 93 ? -9.358 11.286 37.003 1.00 69.31 93 PRO A CA 1
ATOM 759 C C . PRO A 1 93 ? -9.467 10.032 37.881 1.00 69.31 93 PRO A C 1
ATOM 761 O O . PRO A 1 93 ? -10.564 9.536 38.132 1.00 69.31 93 PRO A O 1
ATOM 764 N N . SER A 1 94 ? -8.332 9.555 38.398 1.00 66.56 94 SER A N 1
ATOM 765 C CA . SER A 1 94 ? -8.255 8.667 39.571 1.00 66.56 94 SER A CA 1
ATOM 766 C C . SER A 1 94 ? -9.159 7.417 39.556 1.00 66.56 94 SER A C 1
ATOM 768 O O . SER A 1 94 ? -9.712 7.054 40.591 1.00 66.56 94 SER A O 1
ATOM 770 N N . GLY A 1 95 ? -9.308 6.744 38.409 1.00 67.00 95 GLY A N 1
ATOM 771 C CA . GLY A 1 95 ? -10.089 5.501 38.308 1.00 67.00 95 GLY A CA 1
ATOM 772 C C . GLY A 1 95 ? -11.605 5.690 38.166 1.00 67.00 95 GLY A C 1
ATOM 773 O O . GLY A 1 95 ? -12.354 4.741 38.388 1.00 67.00 95 GLY A O 1
ATOM 774 N N . GLY A 1 96 ? -12.065 6.894 37.807 1.00 74.25 96 GLY A N 1
ATOM 775 C CA . GLY A 1 96 ? -13.440 7.109 37.350 1.00 74.25 96 GLY A CA 1
ATOM 776 C C . GLY A 1 96 ? -13.747 6.352 36.050 1.00 74.25 96 GLY A C 1
ATOM 777 O O . GLY A 1 96 ? -12.842 6.026 35.286 1.00 74.25 96 GLY A O 1
ATOM 778 N N . SER A 1 97 ? -15.027 6.085 35.793 1.00 80.94 97 SER A N 1
ATOM 779 C CA . SER A 1 97 ? -15.523 5.529 34.526 1.00 80.94 97 SER A CA 1
ATOM 780 C C . SER A 1 97 ? -16.580 6.461 33.937 1.00 80.94 97 SER A C 1
ATOM 782 O O . SER A 1 97 ? -17.194 7.240 34.668 1.00 80.94 97 SER A O 1
ATOM 784 N N . THR A 1 98 ? -16.746 6.411 32.619 1.00 84.88 98 THR A N 1
ATOM 785 C CA . THR A 1 98 ? -17.821 7.088 31.892 1.00 84.88 98 THR A CA 1
ATOM 786 C C . THR A 1 98 ? -18.577 6.053 31.069 1.00 84.88 98 THR A C 1
ATOM 788 O O . THR A 1 98 ? -17.961 5.117 30.557 1.00 84.88 98 THR A O 1
ATOM 791 N N . ASP A 1 99 ? -19.891 6.231 30.955 1.00 87.81 99 ASP A N 1
ATOM 792 C CA . ASP A 1 99 ? -20.751 5.435 30.071 1.00 87.81 99 ASP A CA 1
ATOM 793 C C . ASP A 1 99 ? -20.846 6.056 28.662 1.00 87.81 99 ASP A C 1
ATOM 795 O O . ASP A 1 99 ? -21.479 5.493 27.772 1.00 87.81 99 ASP A O 1
ATOM 799 N N . GLU A 1 100 ? -20.233 7.227 28.452 1.00 90.69 100 GLU A N 1
ATOM 800 C CA . GLU A 1 100 ? -20.182 7.890 27.150 1.00 90.69 100 GLU A CA 1
ATOM 801 C C . GLU A 1 100 ? -19.091 7.289 26.259 1.00 90.69 100 GLU A C 1
ATOM 803 O O . GLU A 1 100 ? -17.962 7.042 26.692 1.00 90.69 100 GLU A O 1
ATOM 808 N N . GLU A 1 101 ? -19.406 7.117 24.977 1.00 92.12 101 GLU A N 1
ATOM 809 C CA . GLU A 1 101 ? -18.428 6.709 23.972 1.00 92.12 101 GLU A CA 1
ATOM 810 C C . GLU A 1 101 ? -17.359 7.797 23.785 1.00 92.12 101 GLU A C 1
ATOM 812 O O . GLU A 1 101 ? -17.657 8.994 23.773 1.00 92.12 101 GLU A O 1
ATOM 817 N N . GLY A 1 102 ? -16.098 7.389 23.633 1.00 92.50 102 GLY A N 1
ATOM 818 C CA . GLY A 1 102 ? -14.992 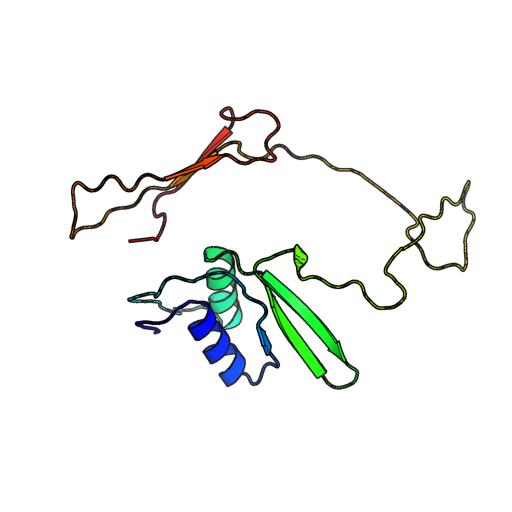8.312 23.400 1.00 92.50 102 GLY A CA 1
ATOM 819 C C . GLY A 1 102 ? -13.613 7.674 23.544 1.00 92.50 102 GLY A C 1
ATOM 820 O O . GLY A 1 102 ? -13.468 6.492 23.855 1.00 92.50 102 GLY A O 1
ATOM 821 N N . ILE A 1 103 ? -12.582 8.482 23.317 1.00 92.62 103 ILE A N 1
ATOM 822 C CA . ILE A 1 103 ? -11.179 8.107 23.504 1.00 92.62 103 ILE A CA 1
ATOM 823 C C . ILE A 1 103 ? -10.824 8.309 24.980 1.00 92.62 103 ILE A C 1
ATOM 825 O O . ILE A 1 103 ? -11.015 9.396 25.516 1.00 92.62 103 ILE A O 1
ATOM 829 N N . SER A 1 104 ? -10.273 7.287 25.634 1.00 89.44 104 SER A N 1
ATOM 830 C CA . SER A 1 104 ? -9.904 7.328 27.060 1.00 89.44 104 SER A CA 1
ATOM 831 C C . SER A 1 104 ? -8.409 7.544 27.314 1.00 89.44 104 SER A C 1
ATOM 833 O O . SER A 1 104 ? -8.011 7.927 28.413 1.00 89.44 104 SER A O 1
ATOM 835 N N . GLN A 1 105 ? -7.566 7.309 26.307 1.00 88.12 105 GLN A N 1
ATOM 836 C CA . GLN A 1 105 ? -6.120 7.477 26.404 1.00 88.12 105 GLN A CA 1
ATOM 837 C C . GLN A 1 105 ? -5.554 8.011 25.090 1.00 88.12 105 GLN A C 1
ATOM 839 O O . GLN A 1 105 ? -5.938 7.573 24.009 1.00 88.12 105 GLN A O 1
ATOM 844 N N . TRP A 1 106 ? -4.601 8.933 25.201 1.00 90.81 106 TRP A N 1
ATOM 845 C CA . TRP A 1 106 ? -3.843 9.466 24.077 1.00 90.81 106 TRP A CA 1
ATOM 846 C C . TRP A 1 106 ? -2.347 9.351 24.375 1.00 90.81 106 TRP A C 1
ATOM 848 O O . TRP A 1 106 ? -1.898 9.723 25.460 1.00 90.81 106 TRP A O 1
ATOM 858 N N . ALA A 1 107 ? -1.572 8.860 23.412 1.00 92.94 107 ALA A N 1
ATOM 859 C CA . ALA A 1 107 ? -0.115 8.829 23.459 1.00 92.94 107 ALA A CA 1
ATOM 860 C C . ALA A 1 107 ? 0.447 9.332 22.125 1.00 92.94 107 ALA A C 1
ATOM 862 O O . ALA A 1 107 ? -0.192 9.181 21.086 1.00 92.94 107 ALA A O 1
ATOM 863 N N . LEU A 1 108 ? 1.625 9.951 22.168 1.00 94.62 108 LEU A N 1
ATOM 864 C CA . LEU A 1 108 ? 2.357 10.397 20.986 1.00 94.62 108 LEU A CA 1
ATOM 865 C C . LEU A 1 108 ? 3.682 9.642 20.924 1.00 94.62 108 LEU A C 1
ATOM 867 O O . LEU A 1 108 ? 4.351 9.485 21.947 1.00 94.62 108 LEU A O 1
ATOM 871 N N . GLU A 1 109 ? 4.042 9.197 19.728 1.00 93.38 109 GLU A N 1
ATOM 872 C CA . GLU A 1 109 ? 5.298 8.519 19.440 1.00 93.38 109 GLU A CA 1
ATOM 873 C C . GLU A 1 109 ? 5.906 9.127 18.179 1.00 93.38 109 GLU A C 1
ATOM 875 O O . GLU A 1 109 ? 5.209 9.326 17.186 1.00 93.38 109 GLU A O 1
ATOM 880 N N . ASP A 1 110 ? 7.211 9.384 18.230 1.00 88.00 110 ASP A N 1
ATOM 881 C CA . ASP A 1 110 ? 7.997 9.853 17.098 1.00 88.00 110 ASP A CA 1
ATOM 882 C C . ASP A 1 110 ? 9.111 8.845 16.810 1.00 88.00 110 ASP A C 1
ATOM 884 O O . ASP A 1 110 ? 9.757 8.326 17.724 1.00 88.00 110 ASP A O 1
ATOM 888 N N . SER A 1 111 ? 9.386 8.606 15.528 1.00 85.50 111 SER A N 1
ATOM 889 C CA . SER A 1 111 ? 10.497 7.762 15.087 1.00 85.50 111 SER A CA 1
ATOM 890 C C . SER A 1 111 ? 11.329 8.469 14.020 1.00 85.50 111 SER A C 1
ATOM 892 O O . SER A 1 111 ? 10.834 9.287 13.244 1.00 85.50 111 SER A O 1
ATOM 894 N N . VAL A 1 112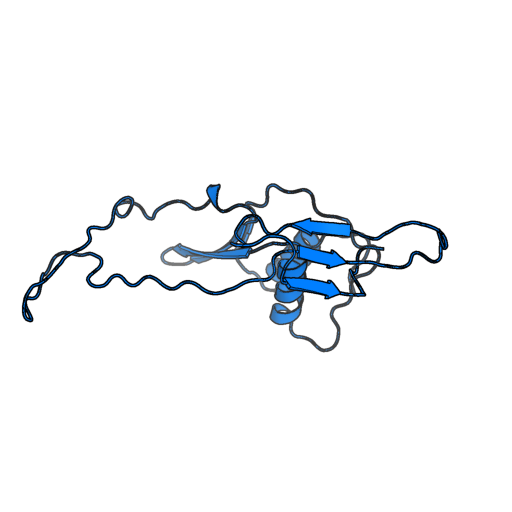 ? 12.633 8.183 13.995 1.00 83.69 112 VAL A N 1
ATOM 895 C CA . VAL A 1 112 ? 13.535 8.738 12.980 1.00 83.69 112 VAL A CA 1
ATOM 896 C C . VAL A 1 112 ? 13.413 7.911 11.704 1.00 83.69 112 VAL A C 1
ATOM 898 O O . VAL A 1 112 ? 13.749 6.729 11.695 1.00 83.69 112 VAL A O 1
ATOM 901 N N . THR A 1 113 ? 12.988 8.548 10.615 1.00 86.62 113 THR A N 1
ATOM 902 C CA . THR A 1 113 ? 12.870 7.931 9.285 1.00 86.62 113 THR A CA 1
ATOM 903 C C . THR A 1 113 ? 13.931 8.464 8.315 1.00 86.62 113 THR A C 1
ATOM 905 O O . THR A 1 113 ? 14.364 9.615 8.475 1.00 86.62 113 THR A O 1
ATOM 908 N N . PRO A 1 114 ? 14.307 7.699 7.269 1.00 88.88 114 PRO A N 1
ATOM 909 C CA . PRO A 1 114 ? 15.182 8.186 6.204 1.00 88.88 114 PRO A CA 1
ATOM 910 C C . PRO A 1 114 ? 14.731 9.535 5.636 1.00 88.88 114 PRO A C 1
ATOM 912 O O . PRO A 1 114 ? 13.535 9.798 5.493 1.00 88.88 114 PRO A O 1
ATOM 915 N N . GLY A 1 115 ? 15.699 10.403 5.347 1.00 89.25 115 GLY A N 1
ATOM 916 C CA . GLY A 1 115 ? 15.488 11.729 4.773 1.00 89.25 115 GLY A CA 1
ATOM 917 C C . GLY A 1 115 ? 15.404 11.725 3.252 1.00 89.25 115 GLY A C 1
ATOM 918 O O . GLY A 1 115 ? 14.729 12.586 2.687 1.00 89.25 115 GLY A O 1
ATOM 919 N N . ILE A 1 116 ? 16.057 10.765 2.593 1.00 90.50 116 ILE A N 1
ATOM 920 C CA . ILE A 1 116 ? 16.027 10.593 1.138 1.00 90.50 116 ILE A CA 1
ATOM 921 C C . ILE A 1 116 ? 15.894 9.105 0.815 1.00 90.50 116 ILE A C 1
ATOM 923 O O . ILE A 1 116 ? 16.554 8.265 1.428 1.00 90.50 116 ILE A O 1
ATOM 927 N N . TYR A 1 117 ? 15.053 8.795 -0.167 1.00 91.69 117 TYR A N 1
ATOM 928 C CA . TYR A 1 117 ? 14.993 7.486 -0.805 1.00 91.69 117 TYR A CA 1
ATOM 929 C C . TYR A 1 117 ? 15.392 7.637 -2.271 1.00 91.69 117 TYR A C 1
ATOM 931 O O . TYR A 1 117 ? 14.866 8.501 -2.976 1.00 91.69 117 TYR A O 1
ATOM 939 N N . SER A 1 118 ? 16.351 6.836 -2.719 1.00 93.25 118 SER A N 1
ATOM 940 C CA . SER A 1 118 ? 16.895 6.890 -4.072 1.00 93.25 118 SER A CA 1
ATOM 941 C C . SER A 1 118 ? 16.896 5.519 -4.731 1.00 93.25 118 SER A C 1
ATOM 943 O O . SER A 1 118 ? 17.080 4.497 -4.076 1.00 93.25 118 SER A O 1
ATOM 945 N N . LEU A 1 119 ? 16.661 5.517 -6.036 1.00 94.56 119 LEU A N 1
ATOM 946 C CA . LEU A 1 119 ? 16.532 4.336 -6.872 1.00 94.56 119 LEU A CA 1
ATOM 947 C C . LEU A 1 119 ? 17.330 4.529 -8.151 1.00 94.56 119 LEU A C 1
ATOM 949 O O . LEU A 1 119 ? 17.430 5.642 -8.667 1.00 94.56 119 LEU A O 1
ATOM 953 N N . ASP A 1 120 ? 17.830 3.432 -8.696 1.00 94.69 120 ASP A N 1
ATOM 954 C CA . ASP A 1 120 ? 18.355 3.388 -10.057 1.00 94.69 120 ASP A CA 1
ATOM 955 C C . ASP A 1 120 ? 17.887 2.106 -10.758 1.00 94.69 120 ASP A C 1
ATOM 957 O O . ASP A 1 120 ? 17.310 1.215 -10.125 1.00 94.69 120 ASP A O 1
ATOM 961 N N . ASP A 1 121 ? 18.098 2.027 -12.068 1.00 95.06 121 ASP A N 1
ATOM 962 C CA . ASP A 1 121 ? 17.766 0.857 -12.886 1.00 95.06 121 ASP A CA 1
ATOM 963 C C . ASP A 1 121 ? 18.618 0.832 -14.171 1.00 95.06 121 ASP A C 1
ATOM 965 O O . ASP A 1 121 ? 19.383 1.758 -14.447 1.00 95.06 121 ASP A O 1
ATOM 969 N N . TYR A 1 122 ? 18.509 -0.227 -14.974 1.00 94.81 122 TYR A N 1
ATOM 970 C CA . TYR A 1 122 ? 19.241 -0.373 -16.231 1.00 94.81 122 TYR A CA 1
ATOM 971 C C . TYR A 1 122 ? 18.341 -0.835 -17.382 1.00 94.81 122 TYR A C 1
ATOM 973 O O . TYR A 1 122 ? 17.837 -1.957 -17.393 1.00 94.81 122 TYR A O 1
ATOM 981 N N . ASP A 1 123 ? 18.236 0.001 -18.420 1.00 93.69 123 ASP A N 1
ATOM 982 C CA . ASP A 1 123 ? 17.580 -0.339 -19.686 1.00 93.69 123 ASP A CA 1
ATOM 983 C C . ASP A 1 123 ? 18.599 -0.778 -20.740 1.00 93.69 123 ASP A C 1
ATOM 985 O O . ASP A 1 123 ? 19.328 0.036 -21.310 1.00 93.69 123 ASP A O 1
ATOM 989 N N . PHE A 1 124 ? 18.606 -2.070 -21.079 1.00 93.19 124 PHE A N 1
ATOM 990 C CA . PHE A 1 124 ? 19.477 -2.610 -22.128 1.00 93.19 124 PHE A CA 1
ATOM 991 C C . PHE A 1 124 ? 19.200 -2.009 -23.518 1.00 93.19 124 PHE A C 1
ATOM 993 O O . PHE A 1 124 ? 20.079 -2.025 -24.382 1.00 93.19 124 PHE A O 1
ATOM 1000 N N . ARG A 1 125 ? 17.995 -1.473 -23.759 1.00 94.81 125 ARG A N 1
ATOM 1001 C CA . ARG A 1 125 ? 17.633 -0.776 -25.006 1.00 94.81 125 ARG A CA 1
ATOM 1002 C C . ARG A 1 125 ? 18.181 0.651 -25.029 1.00 94.81 125 ARG A C 1
ATOM 1004 O O . ARG A 1 125 ? 18.300 1.241 -26.103 1.00 94.81 125 ARG A O 1
ATOM 1011 N N . LYS A 1 126 ? 18.526 1.204 -23.862 1.00 94.06 126 LYS A N 1
ATOM 1012 C CA . LYS A 1 126 ? 19.102 2.541 -23.672 1.00 94.06 126 LYS A CA 1
ATOM 1013 C C . LYS A 1 126 ? 20.258 2.479 -22.660 1.00 94.06 126 LYS A C 1
ATOM 1015 O O . LYS A 1 126 ? 20.173 3.085 -21.596 1.00 94.06 126 LYS A O 1
ATOM 1020 N N . PRO A 1 127 ? 21.377 1.816 -22.997 1.00 93.00 127 PRO A N 1
ATOM 1021 C CA . PRO A 1 127 ? 22.420 1.452 -22.031 1.00 93.00 127 PRO A CA 1
ATOM 1022 C C . PRO A 1 127 ? 23.131 2.635 -21.354 1.00 93.00 127 PRO A C 1
ATOM 1024 O O . PRO A 1 127 ? 23.810 2.434 -20.355 1.00 93.00 127 PRO A O 1
ATOM 1027 N N . ASN A 1 128 ? 22.995 3.851 -21.896 1.00 93.62 128 ASN A N 1
ATOM 1028 C CA . ASN A 1 128 ? 23.569 5.084 -21.345 1.00 93.62 128 ASN A CA 1
ATOM 1029 C C . ASN A 1 128 ? 22.507 6.018 -20.730 1.00 93.62 128 ASN A C 1
ATOM 1031 O O . ASN A 1 128 ? 22.796 7.191 -20.493 1.00 93.62 128 ASN A O 1
ATOM 1035 N N . ALA A 1 129 ? 21.260 5.563 -20.564 1.00 93.44 129 ALA A N 1
ATOM 1036 C CA . ALA A 1 129 ? 20.213 6.375 -19.955 1.00 93.44 129 ALA A CA 1
ATOM 1037 C C . ALA A 1 129 ? 20.537 6.648 -18.482 1.00 93.44 129 ALA A C 1
ATOM 1039 O O . ALA A 1 129 ? 20.896 5.741 -17.739 1.00 93.44 129 ALA A O 1
ATOM 1040 N N . TRP A 1 130 ? 20.376 7.904 -18.066 1.00 92.00 130 TRP A N 1
ATOM 1041 C CA . TRP A 1 130 ? 20.410 8.275 -16.657 1.00 92.00 130 TRP A CA 1
ATOM 1042 C C . TRP A 1 130 ? 19.037 7.991 -16.044 1.00 92.00 130 TRP A C 1
ATOM 1044 O O . TRP A 1 130 ? 18.078 8.709 -16.335 1.00 92.00 130 TRP A O 1
ATOM 1054 N N . LEU A 1 131 ? 18.944 6.920 -15.256 1.00 93.38 131 LEU A N 1
ATOM 1055 C CA . LEU A 1 131 ? 17.693 6.427 -14.670 1.00 93.38 131 LEU A CA 1
ATOM 1056 C C . LEU A 1 131 ? 17.579 6.700 -13.165 1.00 93.38 131 LEU A C 1
ATOM 1058 O O . LEU A 1 131 ? 16.521 6.453 -12.591 1.00 93.38 131 LEU A O 1
ATOM 1062 N N . PHE A 1 132 ? 18.614 7.284 -12.557 1.00 93.88 132 PHE A N 1
ATOM 1063 C CA . PHE A 1 132 ? 18.632 7.626 -11.141 1.00 93.88 132 PHE A CA 1
ATOM 1064 C C . PHE A 1 132 ? 17.488 8.575 -10.767 1.00 93.88 132 PHE A C 1
ATOM 1066 O O . PHE A 1 132 ? 17.329 9.658 -11.346 1.00 93.88 132 PHE A O 1
ATOM 1073 N N . GLN A 1 133 ? 16.740 8.191 -9.738 1.00 93.06 133 GLN A N 1
ATOM 1074 C CA . GLN A 1 133 ? 15.680 8.977 -9.125 1.00 93.06 133 GLN A CA 1
ATOM 1075 C C . GLN A 1 133 ? 15.938 9.100 -7.628 1.00 93.06 133 GLN A C 1
ATOM 1077 O O . GLN A 1 133 ? 16.355 8.150 -6.975 1.00 93.06 133 GLN A O 1
ATOM 1082 N N . ALA A 1 134 ? 15.653 10.269 -7.064 1.00 91.88 134 ALA A N 1
ATOM 1083 C CA . ALA A 1 134 ? 15.687 10.488 -5.626 1.00 91.88 134 ALA A CA 1
ATOM 1084 C C . ALA A 1 134 ? 14.455 11.281 -5.203 1.00 91.88 134 ALA A C 1
ATOM 1086 O O . ALA A 1 134 ? 14.035 12.208 -5.900 1.00 91.88 134 ALA A O 1
ATOM 1087 N N . GLN A 1 135 ? 13.880 10.913 -4.064 1.00 90.75 135 GLN A N 1
ATOM 1088 C CA . GLN A 1 135 ? 12.755 11.592 -3.441 1.00 90.75 135 GLN A CA 1
ATOM 1089 C C . GLN A 1 135 ? 13.117 11.952 -2.006 1.00 90.75 135 GLN A C 1
ATOM 1091 O O . GLN A 1 135 ? 13.611 11.126 -1.237 1.00 90.75 135 GLN A O 1
ATOM 1096 N N . GLN A 1 136 ? 12.876 13.211 -1.652 1.00 89.00 136 GLN A N 1
ATOM 1097 C CA . GLN A 1 136 ? 13.051 13.692 -0.292 1.00 89.00 136 GLN A CA 1
ATOM 1098 C C . GLN A 1 136 ? 11.820 13.322 0.530 1.00 89.00 136 GLN A C 1
ATOM 1100 O O . GLN A 1 136 ? 10.694 13.577 0.110 1.00 89.00 136 GLN A O 1
ATOM 1105 N N . ASN A 1 137 ? 12.035 12.768 1.720 1.00 87.12 137 ASN A N 1
ATOM 1106 C CA . ASN A 1 137 ? 10.962 12.543 2.673 1.00 87.12 137 ASN A CA 1
ATOM 1107 C C . ASN A 1 137 ? 10.547 13.892 3.297 1.00 87.12 137 ASN A C 1
ATOM 1109 O O . ASN A 1 137 ? 11.338 14.471 4.052 1.00 87.12 137 ASN A O 1
ATOM 1113 N N . PRO A 1 138 ? 9.327 14.397 3.033 1.00 83.06 138 PRO A N 1
ATOM 1114 C CA . PRO A 1 138 ? 8.882 15.689 3.553 1.00 83.06 138 PRO A CA 1
ATOM 1115 C C . PRO A 1 138 ? 8.680 15.684 5.075 1.00 83.06 138 PRO A C 1
ATOM 1117 O O . PRO A 1 138 ? 8.673 16.749 5.685 1.00 83.06 138 PRO A O 1
ATOM 1120 N N . ALA A 1 139 ? 8.532 14.506 5.689 1.00 81.81 139 ALA A N 1
ATOM 1121 C CA . ALA A 1 139 ? 8.339 14.348 7.127 1.00 81.81 139 ALA A CA 1
ATOM 1122 C C . ALA A 1 139 ? 9.659 14.193 7.905 1.00 81.81 139 ALA A C 1
ATOM 1124 O O . ALA A 1 139 ? 9.646 14.181 9.135 1.00 81.81 139 ALA A O 1
ATOM 1125 N N . SER A 1 140 ? 10.805 14.066 7.225 1.00 78.44 140 SER A N 1
ATOM 1126 C CA . SER A 1 140 ? 12.082 13.865 7.912 1.00 78.44 140 SER A CA 1
ATOM 1127 C C . SER A 1 140 ? 12.541 15.148 8.629 1.00 78.44 140 SER A C 1
ATOM 1129 O O . SER A 1 140 ? 12.693 16.185 7.977 1.00 78.44 140 SER A O 1
ATOM 1131 N N . PRO A 1 141 ? 12.845 15.102 9.945 1.00 68.56 141 PRO A N 1
ATOM 1132 C CA . PRO A 1 141 ? 13.256 16.283 10.714 1.00 68.56 141 PRO A CA 1
ATOM 1133 C C . PRO A 1 141 ? 14.573 16.916 10.244 1.00 68.56 141 PRO A C 1
ATOM 1135 O O . PRO A 1 141 ? 14.831 18.092 10.507 1.00 68.56 141 PRO A O 1
ATOM 1138 N N . LYS A 1 142 ? 15.439 16.129 9.590 1.00 68.81 142 LYS A N 1
ATOM 1139 C CA . LYS A 1 142 ? 16.726 16.568 9.038 1.00 68.81 142 LYS A CA 1
ATOM 1140 C C . LYS A 1 142 ? 16.932 15.950 7.651 1.00 68.81 142 LYS A C 1
ATOM 1142 O O . LYS A 1 142 ? 17.400 14.816 7.549 1.00 68.81 142 LYS A O 1
ATOM 1147 N N . PRO A 1 143 ? 16.605 16.686 6.580 1.00 60.59 143 PRO A N 1
ATOM 1148 C CA . PRO A 1 143 ? 16.895 16.259 5.217 1.00 60.59 143 PRO A CA 1
ATOM 1149 C C . PRO A 1 143 ? 18.379 15.916 5.006 1.00 60.59 143 PRO A C 1
ATOM 1151 O O . PRO A 1 143 ? 19.250 16.661 5.455 1.00 60.59 143 PRO A O 1
ATOM 1154 N N . GLY A 1 144 ? 18.666 14.811 4.307 1.00 58.28 144 GLY A N 1
ATOM 1155 C CA . GLY A 1 144 ? 20.012 14.453 3.829 1.00 58.28 144 GLY A CA 1
ATOM 1156 C C . GLY A 1 144 ? 20.983 13.862 4.860 1.00 58.28 144 GLY A C 1
ATOM 1157 O O . GLY A 1 144 ? 22.181 13.816 4.598 1.00 58.28 144 GLY A O 1
ATOM 1158 N N . SER A 1 145 ? 20.513 13.448 6.045 1.00 66.31 145 SER A N 1
ATOM 1159 C CA . SER A 1 145 ? 21.372 12.771 7.036 1.00 66.31 145 SER A CA 1
ATOM 1160 C C . SER A 1 145 ? 21.238 11.246 7.060 1.00 66.31 145 SER A C 1
ATOM 1162 O O . SER A 1 145 ? 22.073 10.579 7.666 1.00 66.31 145 SER A O 1
ATOM 1164 N N . ILE A 1 146 ? 20.176 10.698 6.465 1.00 69.00 146 ILE A N 1
ATOM 1165 C CA . ILE A 1 146 ? 19.901 9.258 6.411 1.00 69.00 146 ILE A CA 1
ATOM 1166 C C . ILE A 1 146 ? 19.318 8.970 5.032 1.00 69.00 146 ILE A C 1
ATOM 1168 O O . ILE A 1 146 ? 18.154 9.284 4.781 1.00 69.00 146 ILE A O 1
ATOM 1172 N N . ASP A 1 147 ? 20.126 8.376 4.165 1.00 83.75 147 ASP A N 1
ATOM 1173 C CA . ASP A 1 147 ? 19.746 8.091 2.788 1.00 83.75 147 ASP A CA 1
ATOM 1174 C C . ASP A 1 147 ? 19.593 6.580 2.610 1.00 83.75 147 ASP A C 1
ATOM 1176 O O . ASP A 1 147 ? 20.415 5.797 3.092 1.00 83.75 147 ASP A O 1
ATOM 1180 N N . VAL A 1 148 ? 18.530 6.176 1.921 1.00 90.56 148 VAL A N 1
ATOM 1181 C CA . VAL A 1 148 ? 18.327 4.798 1.472 1.00 90.56 148 VAL A CA 1
ATOM 1182 C C . VAL A 1 148 ? 18.494 4.762 -0.042 1.00 90.56 148 VAL A C 1
ATOM 1184 O O . VAL A 1 148 ? 17.988 5.629 -0.760 1.00 90.56 148 VAL A O 1
ATOM 1187 N N . TYR A 1 149 ? 19.226 3.760 -0.517 1.00 91.69 149 TYR A N 1
ATOM 1188 C CA . TYR A 1 149 ? 19.429 3.492 -1.932 1.00 91.69 149 TYR A CA 1
ATOM 1189 C C . TYR A 1 149 ? 19.061 2.042 -2.232 1.00 91.69 149 TYR A C 1
ATOM 1191 O O . TYR A 1 149 ? 19.589 1.147 -1.572 1.00 91.69 149 TYR A O 1
ATOM 1199 N N . ASP A 1 150 ? 18.217 1.831 -3.242 1.00 92.69 150 ASP A N 1
ATOM 1200 C CA . ASP A 1 150 ? 17.810 0.506 -3.714 1.00 92.69 150 ASP A CA 1
ATOM 1201 C C . ASP A 1 150 ? 18.036 0.341 -5.231 1.00 92.69 150 ASP A C 1
ATOM 1203 O O . ASP A 1 150 ? 17.851 1.257 -6.034 1.00 92.69 150 ASP A O 1
ATOM 1207 N N . TRP A 1 151 ? 18.426 -0.872 -5.627 1.00 90.94 151 TRP A N 1
ATOM 1208 C CA . TRP A 1 151 ? 18.616 -1.316 -7.015 1.00 90.94 151 TRP A CA 1
ATOM 1209 C C . TRP A 1 151 ? 18.349 -2.837 -7.054 1.00 90.94 151 TRP A C 1
ATOM 1211 O O . TRP A 1 151 ? 19.017 -3.555 -6.304 1.00 90.94 151 TRP A O 1
ATOM 1221 N N . PRO A 1 152 ? 17.409 -3.396 -7.859 1.00 89.62 152 PRO A N 1
ATOM 1222 C CA . PRO A 1 152 ? 16.365 -2.807 -8.722 1.00 89.62 152 PRO A CA 1
ATOM 1223 C C . PRO A 1 152 ? 15.355 -1.837 -8.151 1.00 89.62 152 PRO A C 1
ATOM 1225 O O . PRO A 1 152 ? 14.616 -2.205 -7.246 1.00 89.62 152 PRO A O 1
ATOM 1228 N N . GLY A 1 153 ? 15.216 -0.681 -8.821 1.00 85.19 153 GLY A N 1
ATOM 1229 C CA . GLY A 1 153 ? 14.032 0.176 -8.742 1.00 85.19 153 GLY A CA 1
ATOM 1230 C C . GLY A 1 153 ? 12.802 -0.399 -9.456 1.00 85.19 153 GLY A C 1
ATOM 1231 O O . GLY A 1 153 ? 11.684 0.011 -9.157 1.00 85.19 153 GLY A O 1
ATOM 1232 N N . ARG A 1 154 ? 12.980 -1.397 -10.337 1.00 85.25 154 ARG A N 1
ATOM 1233 C CA . ARG A 1 154 ? 11.902 -2.168 -10.987 1.00 85.25 154 ARG A CA 1
ATOM 1234 C C . ARG A 1 154 ? 10.980 -1.284 -11.825 1.00 85.25 154 ARG A C 1
ATOM 1236 O O . ARG A 1 154 ? 9.756 -1.397 -11.716 1.00 85.25 154 ARG A O 1
ATOM 1243 N N . PHE A 1 155 ? 11.536 -0.378 -12.628 1.00 81.62 155 PHE A N 1
ATOM 1244 C CA . PHE A 1 155 ? 10.730 0.544 -13.441 1.00 81.62 155 PHE A CA 1
ATOM 1245 C C . PHE A 1 155 ? 11.055 0.622 -14.925 1.00 81.62 155 PHE A C 1
ATOM 1247 O O . PHE A 1 155 ? 10.409 1.392 -15.642 1.00 81.62 155 PHE A O 1
ATOM 1254 N N . VAL A 1 156 ? 12.002 -0.195 -15.365 1.00 72.19 156 VAL A N 1
ATOM 1255 C CA . VAL A 1 156 ? 12.396 -0.357 -16.763 1.00 72.19 156 VAL A CA 1
ATOM 1256 C C . VAL A 1 156 ? 11.706 -1.553 -17.406 1.00 72.19 156 VAL A C 1
ATOM 1258 O O . VAL A 1 156 ? 11.528 -2.580 -16.712 1.00 72.19 156 VAL A O 1
#